Protein AF-0000000075210637 (afdb_homodimer)

Nearest PDB structures (foldseek):
  4dvh-assembly1_B  TM=3.279E-01  e=6.298E+00  Trypanosoma cruzi strain CL Brener

Solvent-accessible surface area (backbone atoms only — not comparable to full-atom values): 8401 Å² total; per-residue (Å²): 95,59,58,78,72,51,52,37,42,59,26,17,50,40,55,54,47,44,52,52,49,10,50,74,69,66,33,62,33,33,50,58,34,39,64,63,48,76,74,54,54,85,89,33,58,39,52,42,51,58,29,40,57,60,65,40,42,30,67,56,46,34,39,68,32,37,64,24,64,70,49,46,49,49,59,62,58,61,78,101,94,59,56,76,71,49,53,37,43,59,26,17,49,39,56,54,47,43,52,52,48,10,52,74,69,68,33,62,34,36,53,58,37,34,66,70,61,59,69,45,53,85,90,32,59,40,44,40,52,59,24,41,57,60,62,40,42,30,66,56,46,33,41,67,32,35,64,24,66,69,48,44,50,49,58,62,57,61,76,102

pLDDT: mean 90.83, std 11.21, range [49.81, 98.62]

Radius of gyration: 14.9 Å; Cα contacts (8 Å, |Δi|>4): 221; chains: 2; bounding box: 24×44×35 Å

Organism: NCBI:txid2021314

Sequence (160 aa):
MKIAKLDMKILGEKAVAMALAAHLAKHKKVSSTAKDYIMPGEDHPEAMFMRDLFALTTEEIIDKWFDGSENADDLIYSKKMKIAKLDMKILGEKAVAMALAAHLAKHKKVSSTAKDYIMPGEDHPEAMFMRDLFALTTEEIIDKWFDGSENADDLIYSKK

Structure (mmCIF, N/CA/C/O backbone):
data_AF-0000000075210637-model_v1
#
loop_
_entity.id
_entity.type
_entity.pdbx_description
1 polymer 'Uncharacterized protein'
#
loop_
_atom_site.group_PDB
_atom_site.id
_atom_site.type_symbol
_atom_site.label_atom_id
_atom_site.label_alt_id
_atom_site.label_comp_id
_atom_site.label_asym_id
_atom_site.label_entity_id
_atom_site.label_seq_id
_atom_site.pdbx_PDB_ins_code
_atom_site.Cartn_x
_atom_site.Cartn_y
_atom_site.Cartn_z
_atom_site.occupancy
_atom_site.B_iso_or_equiv
_atom_site.auth_seq_id
_atom_site.auth_comp_id
_atom_site.auth_asym_id
_atom_site.auth_atom_id
_atom_site.pdbx_PDB_model_num
ATOM 1 N N . MET A 1 1 ? 9.336 -14.039 -11.617 1 92.12 1 MET A N 1
ATOM 2 C CA . MET A 1 1 ? 8.273 -13.211 -11.047 1 92.12 1 MET A CA 1
ATOM 3 C C . MET A 1 1 ? 8.617 -11.727 -11.164 1 92.12 1 MET A C 1
ATOM 5 O O . MET A 1 1 ? 9.773 -11.344 -11 1 92.12 1 MET A O 1
ATOM 9 N N . LYS A 1 2 ? 7.719 -10.875 -11.43 1 93.88 2 LYS A N 1
ATOM 10 C CA . LYS A 1 2 ? 7.953 -9.438 -11.531 1 93.88 2 LYS A CA 1
ATOM 11 C C . LYS A 1 2 ? 8.328 -8.844 -10.172 1 93.88 2 LYS A C 1
ATOM 13 O O . LYS A 1 2 ? 9.094 -7.883 -10.102 1 93.88 2 LYS A O 1
ATOM 18 N N . ILE A 1 3 ? 7.816 -9.555 -9.164 1 96.5 3 ILE A N 1
ATOM 19 C CA . ILE A 1 3 ? 7.992 -9.055 -7.805 1 96.5 3 ILE A CA 1
ATOM 20 C C . ILE A 1 3 ? 9.477 -9.023 -7.457 1 96.5 3 ILE A C 1
ATOM 22 O O . ILE A 1 3 ? 9.922 -8.18 -6.676 1 96.5 3 ILE A O 1
ATOM 26 N N . ALA A 1 4 ? 10.273 -9.906 -8.016 1 95 4 ALA A N 1
ATOM 27 C CA . ALA A 1 4 ? 11.688 -10.055 -7.703 1 95 4 ALA A CA 1
ATOM 28 C C . ALA A 1 4 ? 12.5 -8.875 -8.25 1 95 4 ALA A C 1
ATOM 30 O O . ALA A 1 4 ? 13.633 -8.648 -7.832 1 95 4 ALA A O 1
ATOM 31 N N . LYS A 1 5 ? 11.961 -8.102 -9.117 1 94.88 5 LYS A N 1
ATOM 32 C CA . LYS A 1 5 ? 12.664 -6.996 -9.766 1 94.88 5 LYS A CA 1
ATOM 33 C C . LYS A 1 5 ? 12.453 -5.688 -9.008 1 94.88 5 LYS A C 1
ATOM 35 O O . LYS A 1 5 ? 13.117 -4.688 -9.297 1 94.88 5 LYS A O 1
ATOM 40 N N . LEU A 1 6 ? 11.594 -5.762 -8.07 1 97.19 6 LEU A N 1
ATOM 41 C CA . LEU A 1 6 ? 11.266 -4.523 -7.375 1 97.19 6 LEU A CA 1
ATOM 42 C C . LEU A 1 6 ? 12.328 -4.184 -6.336 1 97.19 6 LEU A C 1
ATOM 44 O O . LEU A 1 6 ? 12.844 -5.07 -5.648 1 97.19 6 LEU A O 1
ATOM 48 N N . ASP A 1 7 ? 12.656 -2.93 -6.312 1 97.69 7 ASP A N 1
ATOM 49 C CA . ASP A 1 7 ? 13.453 -2.393 -5.211 1 97.69 7 ASP A CA 1
ATOM 50 C C . ASP A 1 7 ? 12.57 -2.047 -4.016 1 97.69 7 ASP A C 1
ATOM 52 O O . ASP A 1 7 ? 11.742 -1.132 -4.09 1 97.69 7 ASP A O 1
ATOM 56 N N . MET A 1 8 ? 12.805 -2.719 -2.932 1 98.12 8 MET A N 1
ATOM 57 C CA . MET A 1 8 ? 11.914 -2.607 -1.779 1 98.12 8 MET A CA 1
ATOM 58 C C . MET A 1 8 ? 11.969 -1.204 -1.185 1 98.12 8 MET A C 1
ATOM 60 O O . MET A 1 8 ? 10.969 -0.706 -0.665 1 98.12 8 MET A O 1
ATOM 64 N N . LYS A 1 9 ? 13.156 -0.625 -1.209 1 98.38 9 LYS A N 1
ATOM 65 C CA . LYS A 1 9 ? 13.25 0.747 -0.719 1 98.38 9 LYS A CA 1
ATOM 66 C C . LYS A 1 9 ? 12.422 1.695 -1.581 1 98.38 9 LYS A C 1
ATOM 68 O O . LYS A 1 9 ? 11.656 2.51 -1.059 1 98.38 9 LYS A O 1
ATOM 73 N N . ILE A 1 10 ? 12.523 1.604 -2.867 1 97.19 10 ILE A N 1
ATOM 74 C CA . ILE A 1 10 ? 11.766 2.445 -3.785 1 97.19 10 ILE A CA 1
ATOM 75 C C . ILE A 1 10 ? 10.273 2.156 -3.635 1 97.19 10 ILE A C 1
ATOM 77 O O . ILE A 1 10 ? 9.453 3.074 -3.676 1 97.19 10 ILE A O 1
ATOM 81 N N . LEU A 1 11 ? 9.93 0.939 -3.443 1 97.56 11 LEU A N 1
ATOM 82 C CA . LEU A 1 11 ? 8.531 0.569 -3.248 1 97.56 11 LEU A CA 1
ATOM 83 C C . LEU A 1 11 ? 7.957 1.242 -2.006 1 97.56 11 LEU A C 1
ATOM 85 O O . LEU A 1 11 ? 6.84 1.76 -2.033 1 97.56 11 LEU A O 1
ATOM 89 N N . GLY A 1 12 ? 8.727 1.157 -0.917 1 97.81 12 GLY A N 1
ATOM 90 C CA . GLY A 1 12 ? 8.305 1.874 0.275 1 97.81 12 GLY A CA 1
ATOM 91 C C . GLY A 1 12 ? 8.117 3.361 0.042 1 97.81 12 GLY A C 1
ATOM 92 O O . GLY A 1 12 ? 7.148 3.951 0.521 1 97.81 12 GLY A O 1
ATOM 93 N N . GLU A 1 13 ? 8.984 3.965 -0.729 1 96.38 13 GLU A N 1
ATOM 94 C CA . GLU A 1 13 ? 8.875 5.379 -1.066 1 96.38 13 GLU A CA 1
ATOM 95 C C . GLU A 1 13 ? 7.609 5.656 -1.877 1 96.38 13 GLU A C 1
ATOM 97 O O . GLU A 1 13 ? 6.969 6.695 -1.702 1 96.38 13 GLU A O 1
ATOM 102 N N . LYS A 1 14 ? 7.293 4.773 -2.75 1 94.88 14 LYS A N 1
ATOM 103 C CA . LYS A 1 14 ? 6.082 4.945 -3.549 1 94.88 14 LYS A CA 1
ATOM 104 C C . LYS A 1 14 ? 4.832 4.875 -2.676 1 94.88 14 LYS A C 1
ATOM 106 O O . LYS A 1 14 ? 3.84 5.551 -2.945 1 94.88 14 LYS A O 1
ATOM 111 N N . ALA A 1 15 ? 4.871 4.043 -1.679 1 96.19 15 ALA A N 1
ATOM 112 C CA . ALA A 1 15 ? 3.748 3.971 -0.749 1 96.19 15 ALA A CA 1
ATOM 113 C C . ALA A 1 15 ? 3.508 5.32 -0.078 1 96.19 15 ALA A C 1
ATOM 115 O O . ALA A 1 15 ? 2.371 5.797 -0.021 1 96.19 15 ALA A O 1
ATOM 116 N N . VAL A 1 16 ? 4.566 5.871 0.351 1 96.88 16 VAL A N 1
ATOM 117 C CA . VAL A 1 16 ? 4.469 7.184 0.985 1 96.88 16 VAL A CA 1
ATOM 118 C C . VAL A 1 16 ? 3.99 8.219 -0.032 1 96.88 16 VAL A C 1
ATOM 120 O O . VAL A 1 16 ? 3.115 9.031 0.268 1 96.88 16 VAL A O 1
ATOM 123 N N . ALA A 1 17 ? 4.523 8.164 -1.186 1 94.19 17 ALA A N 1
ATOM 124 C CA . ALA A 1 17 ? 4.176 9.117 -2.242 1 94.19 17 ALA A CA 1
ATOM 125 C C . ALA A 1 17 ? 2.689 9.031 -2.584 1 94.19 17 ALA A C 1
ATOM 127 O O . ALA A 1 17 ? 2.066 10.047 -2.916 1 94.19 17 ALA A O 1
ATOM 128 N N . MET A 1 18 ? 2.121 7.906 -2.439 1 94.06 18 MET A N 1
ATOM 129 C CA . MET A 1 18 ? 0.711 7.73 -2.775 1 94.06 18 MET A CA 1
ATOM 130 C C . MET A 1 18 ? -0.179 8.5 -1.803 1 94.06 18 MET A C 1
ATOM 132 O O . MET A 1 18 ? -1.189 9.078 -2.203 1 94.06 18 MET A O 1
ATOM 136 N N . ALA A 1 19 ? 0.175 8.453 -0.576 1 96 19 ALA A N 1
ATOM 137 C CA . ALA A 1 19 ? -0.575 9.219 0.417 1 96 19 ALA A CA 1
ATOM 138 C C . ALA A 1 19 ? -0.501 10.711 0.128 1 96 19 ALA A C 1
ATOM 140 O O . ALA A 1 19 ? -1.513 11.414 0.19 1 96 19 ALA A O 1
ATOM 141 N N . LEU A 1 20 ? 0.697 11.109 -0.206 1 96.12 20 LEU A N 1
ATOM 142 C CA . LEU A 1 20 ? 0.909 12.523 -0.487 1 96.12 20 LEU A CA 1
ATOM 143 C C . LEU A 1 20 ? 0.199 12.938 -1.771 1 96.12 20 LEU A C 1
ATOM 145 O O . LEU A 1 20 ? -0.369 14.031 -1.85 1 96.12 20 LEU A O 1
ATOM 149 N N . ALA A 1 21 ? 0.224 12.117 -2.74 1 93.5 21 ALA A N 1
ATOM 150 C CA . ALA A 1 21 ? -0.477 12.383 -3.992 1 93.5 21 ALA A CA 1
ATOM 151 C C . ALA A 1 21 ? -1.982 12.492 -3.768 1 93.5 21 ALA A C 1
ATOM 153 O O . ALA A 1 21 ? -2.648 13.336 -4.363 1 93.5 21 ALA A O 1
ATOM 154 N N . ALA A 1 22 ? -2.471 11.648 -2.957 1 95.19 22 ALA A N 1
ATOM 155 C CA . ALA A 1 22 ? -3.895 11.695 -2.633 1 95.19 22 ALA A CA 1
ATOM 156 C C . ALA A 1 22 ? -4.258 13.016 -1.954 1 95.19 22 ALA A C 1
ATOM 158 O O . ALA A 1 22 ? -5.309 13.602 -2.238 1 95.19 22 ALA A O 1
ATOM 159 N N . HIS A 1 23 ? -3.422 13.383 -1.084 1 96.75 23 HIS A N 1
ATOM 160 C CA . HIS A 1 23 ? -3.592 14.664 -0.404 1 96.75 23 HIS A CA 1
ATOM 161 C C . HIS A 1 23 ? -3.594 15.82 -1.397 1 96.75 23 HIS A C 1
ATOM 163 O O . HIS A 1 23 ? -4.48 16.672 -1.356 1 96.75 23 HIS A O 1
ATOM 169 N N . LEU A 1 24 ? -2.672 15.797 -2.273 1 94.38 24 LEU A N 1
ATOM 170 C CA . LEU A 1 24 ? -2.547 16.859 -3.27 1 94.38 24 LEU A CA 1
ATOM 171 C C . LEU A 1 24 ? -3.762 16.875 -4.191 1 94.38 24 LEU A C 1
ATOM 173 O O . LEU A 1 24 ? -4.242 17.953 -4.562 1 94.38 24 LEU A O 1
ATOM 177 N N . ALA A 1 25 ? -4.238 15.766 -4.492 1 93.12 25 ALA A N 1
ATOM 178 C CA . ALA A 1 25 ? -5.367 15.641 -5.41 1 93.12 25 ALA A CA 1
ATOM 179 C C . ALA A 1 25 ? -6.691 15.867 -4.684 1 93.12 25 ALA A C 1
ATOM 181 O O . ALA A 1 25 ? -7.754 15.875 -5.309 1 93.12 25 ALA A O 1
ATOM 182 N N . LYS A 1 26 ? -6.645 15.969 -3.334 1 95.12 26 LYS A N 1
ATOM 183 C CA . LYS A 1 26 ? -7.816 16.172 -2.49 1 95.12 26 LYS A CA 1
ATOM 184 C C . LYS A 1 26 ? -8.789 15 -2.604 1 95.12 26 LYS A C 1
ATOM 186 O O . LYS A 1 26 ? -10.008 15.195 -2.617 1 95.12 26 LYS A O 1
ATOM 191 N N . HIS A 1 27 ? -8.25 13.891 -2.771 1 95.56 27 HIS A N 1
ATOM 192 C CA . HIS A 1 27 ? -9.062 12.68 -2.75 1 95.56 27 HIS A CA 1
ATOM 193 C C . HIS A 1 27 ? -9.328 12.219 -1.319 1 95.56 27 HIS A C 1
ATOM 195 O O . HIS A 1 27 ? -8.43 12.266 -0.474 1 95.56 27 HIS A O 1
ATOM 201 N N . LYS A 1 28 ? -10.469 11.727 -1.062 1 96.5 28 LYS A N 1
ATOM 202 C CA . LYS A 1 28 ? -10.844 11.297 0.281 1 96.5 28 LYS A CA 1
ATOM 203 C C . LYS A 1 28 ? -10.102 10.031 0.687 1 96.5 28 LYS A C 1
ATOM 205 O O . LYS A 1 28 ? -9.781 9.836 1.862 1 96.5 28 LYS A O 1
ATOM 210 N N . LYS A 1 29 ? -9.93 9.18 -0.391 1 95.44 29 LYS A N 1
ATOM 211 C CA . LYS A 1 29 ? -9.242 7.914 -0.143 1 95.44 29 LYS A CA 1
ATOM 212 C C . LYS A 1 29 ? -8.07 7.73 -1.107 1 95.44 29 LYS A C 1
ATOM 214 O O . LYS A 1 29 ? -8.156 8.125 -2.271 1 95.44 29 LYS A O 1
ATOM 219 N N . VAL A 1 30 ? -7.066 7.078 -0.649 1 94.44 30 VAL A N 1
ATOM 220 C CA . VAL A 1 30 ? -5.891 6.797 -1.467 1 94.44 30 VAL A CA 1
ATOM 221 C C . VAL A 1 30 ? -6.289 5.961 -2.678 1 94.44 30 VAL A C 1
ATOM 223 O O . VAL A 1 30 ? -5.73 6.125 -3.766 1 94.44 30 VAL A O 1
ATOM 226 N N . SER A 1 31 ? -7.262 5.113 -2.523 1 92.25 31 SER A N 1
ATO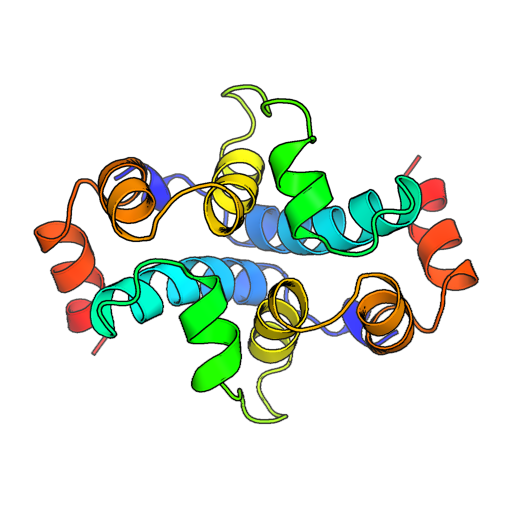M 227 C CA . SER A 1 31 ? -7.703 4.238 -3.604 1 92.25 31 SER A CA 1
ATOM 228 C C . SER A 1 31 ? -8.211 5.043 -4.797 1 92.25 31 SER A C 1
ATOM 230 O O . SER A 1 31 ? -8.086 4.609 -5.941 1 92.25 31 SER A O 1
ATOM 232 N N . SER A 1 32 ? -8.773 6.16 -4.523 1 91.5 32 SER A N 1
ATOM 233 C CA . SER A 1 32 ? -9.25 7.016 -5.609 1 91.5 32 SER A CA 1
ATOM 234 C C . SER A 1 32 ? -8.086 7.527 -6.453 1 91.5 32 SER A C 1
ATOM 236 O O . SER A 1 32 ? -8.203 7.637 -7.676 1 91.5 32 SER A O 1
ATOM 238 N N . THR A 1 33 ? -7.047 7.863 -5.82 1 88.38 33 THR A N 1
ATOM 239 C CA . THR A 1 33 ? -5.832 8.305 -6.5 1 88.38 33 THR A CA 1
ATOM 240 C C . THR A 1 33 ? -5.219 7.156 -7.301 1 88.38 33 THR A C 1
ATOM 242 O O . THR A 1 33 ? -4.746 7.359 -8.422 1 88.38 33 THR A O 1
ATOM 245 N N . ALA A 1 34 ? -5.168 6 -6.707 1 85.12 34 ALA A N 1
ATOM 246 C CA . ALA A 1 34 ? -4.605 4.832 -7.375 1 85.12 34 ALA A CA 1
ATOM 247 C C . ALA A 1 34 ? -5.344 4.531 -8.672 1 85.12 34 ALA A C 1
ATOM 249 O O . ALA A 1 34 ? -4.727 4.148 -9.672 1 85.12 34 ALA A O 1
ATOM 250 N N . LYS A 1 35 ? -6.57 4.727 -8.633 1 78.31 35 LYS A N 1
ATOM 251 C CA . LYS A 1 35 ? -7.387 4.453 -9.812 1 78.31 35 LYS A CA 1
ATOM 252 C C . LYS A 1 35 ? -7.199 5.531 -10.875 1 78.31 35 LYS A C 1
ATOM 254 O O . LYS A 1 35 ? -7.266 5.25 -12.07 1 78.31 35 LYS A O 1
ATOM 259 N N . ASP A 1 36 ? -7.039 6.734 -10.289 1 70.06 36 ASP A N 1
ATOM 260 C CA . ASP A 1 36 ? -6.945 7.879 -11.195 1 70.06 36 ASP A CA 1
ATOM 261 C C . ASP A 1 36 ? -5.516 8.062 -11.695 1 70.06 36 ASP A C 1
ATOM 263 O O . ASP A 1 36 ? -5.277 8.797 -12.656 1 70.06 36 ASP A O 1
ATOM 267 N N . TYR A 1 37 ? -4.633 7.891 -10.797 1 58.66 37 TYR A N 1
ATOM 268 C CA . TYR A 1 37 ? -3.248 8.125 -11.188 1 58.66 37 TYR A CA 1
ATOM 269 C C . TYR A 1 37 ? -2.904 7.367 -12.469 1 58.66 37 TYR A C 1
ATOM 271 O O . TYR A 1 37 ? -3.461 6.301 -12.734 1 58.66 37 TYR A O 1
ATOM 279 N N . ILE A 1 38 ? -2.012 8.273 -13.273 1 53.47 38 ILE A N 1
ATOM 280 C CA . ILE A 1 38 ? -1.407 7.926 -14.555 1 53.47 38 ILE A CA 1
ATOM 281 C C . ILE A 1 38 ? -0.712 6.57 -14.445 1 53.47 38 ILE A C 1
ATOM 283 O O . ILE A 1 38 ? -0.211 6.211 -13.375 1 53.47 38 ILE A O 1
ATOM 287 N N . MET A 1 39 ? -1.092 5.703 -15.18 1 62.88 39 MET A N 1
ATOM 288 C CA . MET A 1 39 ? -0.438 4.449 -15.547 1 62.88 39 MET A CA 1
ATOM 289 C C . MET A 1 39 ? 1.078 4.609 -15.562 1 62.88 39 MET A C 1
ATOM 291 O O . MET A 1 39 ? 1.655 5.027 -16.562 1 62.88 39 MET A O 1
ATOM 295 N N . PRO A 1 40 ? 1.512 4.613 -14.219 1 63.75 40 PRO A N 1
ATOM 296 C CA . PRO A 1 40 ? 2.973 4.676 -14.312 1 63.75 40 PRO A CA 1
ATOM 297 C C . PRO A 1 40 ? 3.52 3.914 -15.523 1 63.75 40 PRO A C 1
ATOM 299 O O . PRO A 1 40 ? 2.939 2.91 -15.938 1 63.75 40 PRO A O 1
ATOM 302 N N . GLY A 1 41 ? 4.297 4.594 -16.188 1 66.06 41 GLY A N 1
ATOM 303 C CA . GLY A 1 41 ? 4.945 3.885 -17.281 1 66.06 41 GLY A CA 1
ATOM 304 C C . GLY A 1 41 ? 5.629 2.605 -16.828 1 66.06 41 GLY A C 1
ATOM 305 O O . GLY A 1 41 ? 5.816 2.381 -15.633 1 66.06 41 GLY A O 1
ATOM 306 N N . GLU A 1 42 ? 5.82 1.765 -17.672 1 68.69 42 GLU A N 1
ATOM 307 C CA . GLU A 1 42 ? 6.438 0.462 -17.438 1 68.69 42 GLU A CA 1
ATOM 308 C C . GLU A 1 42 ? 7.801 0.608 -16.766 1 68.69 42 GLU A C 1
ATOM 310 O O . GLU A 1 42 ? 8.289 -0.325 -16.125 1 68.69 42 GLU A O 1
ATOM 315 N N . ASP A 1 43 ? 8.281 1.821 -16.812 1 81.62 43 ASP A N 1
ATOM 316 C CA . ASP A 1 43 ? 9.617 2.059 -16.266 1 81.62 43 ASP A CA 1
ATOM 317 C C . ASP A 1 43 ? 9.555 2.375 -14.781 1 81.62 43 ASP A C 1
ATOM 319 O O . ASP A 1 43 ? 10.586 2.602 -14.141 1 81.62 43 ASP A O 1
ATOM 323 N N . HIS A 1 44 ? 8.43 2.199 -14.219 1 89.12 44 HIS A N 1
ATOM 324 C CA . HIS A 1 44 ? 8.258 2.432 -12.789 1 89.12 44 HIS A CA 1
ATOM 325 C C . HIS A 1 44 ? 7.512 1.278 -12.133 1 89.12 44 HIS A C 1
ATOM 327 O O . HIS A 1 44 ? 6.395 1.457 -11.641 1 89.12 44 HIS A O 1
ATOM 333 N N . PRO A 1 45 ? 8.156 0.154 -12.125 1 94 45 PRO A N 1
ATOM 334 C CA . PRO A 1 45 ? 7.449 -1.043 -11.664 1 94 45 PRO A CA 1
ATOM 335 C C . PRO A 1 45 ? 6.98 -0.933 -10.219 1 94 45 PRO A C 1
ATOM 337 O O . PRO A 1 45 ? 5.926 -1.467 -9.859 1 94 45 PRO A O 1
ATOM 340 N N . GLU A 1 46 ? 7.738 -0.223 -9.391 1 95.62 46 GLU A N 1
ATOM 341 C CA . GLU A 1 46 ? 7.328 -0.074 -7.996 1 95.62 46 GLU A CA 1
ATOM 342 C C . GLU A 1 46 ? 6.023 0.714 -7.891 1 95.62 46 GLU A C 1
ATOM 344 O O . GLU A 1 46 ? 5.137 0.352 -7.117 1 95.62 46 GLU A O 1
ATOM 349 N N . ALA A 1 47 ? 5.953 1.736 -8.68 1 93.38 47 ALA A N 1
ATOM 350 C CA . ALA A 1 47 ? 4.719 2.518 -8.695 1 93.38 47 ALA A CA 1
ATOM 351 C C . ALA A 1 47 ? 3.551 1.689 -9.227 1 93.38 47 ALA A C 1
ATOM 353 O O . ALA A 1 47 ? 2.426 1.805 -8.734 1 93.38 47 ALA A O 1
ATOM 354 N N . MET A 1 48 ? 3.814 0.902 -10.203 1 93.25 48 MET A N 1
ATOM 355 C CA . MET A 1 48 ? 2.773 0.051 -10.773 1 93.25 48 MET A CA 1
ATOM 356 C C . MET A 1 48 ? 2.266 -0.952 -9.742 1 93.25 48 MET A C 1
ATOM 358 O O . MET A 1 48 ? 1.061 -1.183 -9.633 1 93.25 48 MET A O 1
ATOM 362 N N . PHE A 1 49 ? 3.193 -1.545 -8.992 1 94.88 49 PHE A N 1
ATOM 363 C CA . PHE A 1 49 ? 2.783 -2.502 -7.977 1 94.88 49 PHE A CA 1
ATOM 364 C C . PHE A 1 49 ? 1.913 -1.828 -6.922 1 94.88 49 PHE A C 1
ATOM 366 O O . PHE A 1 49 ? 0.876 -2.367 -6.527 1 94.88 49 PHE A O 1
ATOM 373 N N . MET A 1 50 ? 2.322 -0.687 -6.508 1 94.88 50 MET A N 1
ATOM 374 C CA . MET A 1 50 ? 1.55 0.039 -5.504 1 94.88 50 MET A CA 1
ATOM 375 C C . MET A 1 50 ? 0.141 0.332 -6.008 1 94.88 50 MET A C 1
ATOM 377 O O . MET A 1 50 ? -0.835 0.145 -5.281 1 94.88 50 MET A O 1
ATOM 381 N N . ARG A 1 51 ? 0.058 0.822 -7.176 1 93.62 51 ARG A N 1
ATOM 382 C CA . ARG A 1 51 ? -1.255 1.071 -7.762 1 93.62 51 ARG A CA 1
ATOM 383 C C . ARG A 1 51 ? -2.096 -0.201 -7.785 1 93.62 51 ARG A C 1
ATOM 385 O O . ARG A 1 51 ? -3.281 -0.175 -7.449 1 93.62 51 ARG A O 1
ATOM 392 N N . ASP A 1 52 ? -1.52 -1.255 -8.242 1 94.19 52 ASP A N 1
ATOM 393 C CA . ASP A 1 52 ? -2.24 -2.514 -8.414 1 94.19 52 ASP A CA 1
ATOM 394 C C . ASP A 1 52 ? -2.805 -3.008 -7.086 1 94.19 52 ASP A C 1
ATOM 396 O O . ASP A 1 52 ? -3.873 -3.621 -7.051 1 94.19 52 ASP A O 1
ATOM 400 N N . LEU A 1 53 ? -2.137 -2.74 -5.93 1 95.25 53 LEU A N 1
ATOM 401 C CA . LEU A 1 53 ? -2.627 -3.133 -4.613 1 95.25 53 LEU A CA 1
ATOM 402 C C . LEU A 1 53 ? -4.008 -2.545 -4.348 1 95.25 53 LEU A C 1
ATOM 404 O O . LEU A 1 53 ? -4.793 -3.113 -3.588 1 95.25 53 LEU A O 1
ATOM 408 N N . PHE A 1 54 ? -4.293 -1.471 -5.02 1 94 54 PHE A N 1
ATOM 409 C CA . PHE A 1 54 ? -5.547 -0.768 -4.785 1 94 54 PHE A CA 1
ATOM 410 C C . PHE A 1 54 ? -6.543 -1.058 -5.902 1 94 54 PHE A C 1
ATOM 412 O O . PHE A 1 54 ? -7.758 -0.999 -5.688 1 94 54 PHE A O 1
ATOM 419 N N . ALA A 1 55 ? -6.023 -1.324 -7.074 1 91.88 55 ALA A N 1
ATOM 420 C CA . ALA A 1 55 ? -6.871 -1.267 -8.258 1 91.88 55 ALA A CA 1
ATOM 421 C C . ALA A 1 55 ? -7.297 -2.664 -8.703 1 91.88 55 ALA A C 1
ATOM 423 O O . ALA A 1 55 ? -8.336 -2.83 -9.344 1 91.88 55 ALA A O 1
ATOM 424 N N . LEU A 1 56 ? -6.492 -3.613 -8.414 1 94.31 56 LEU A N 1
ATOM 425 C CA . LEU A 1 56 ? -6.766 -4.957 -8.922 1 94.31 56 LEU A CA 1
ATOM 426 C C . LEU A 1 56 ? -7.305 -5.852 -7.812 1 94.31 56 LEU A C 1
ATOM 428 O O . LEU A 1 56 ? -7.207 -5.516 -6.633 1 94.31 56 LEU A O 1
ATOM 432 N N . THR A 1 57 ? -7.879 -7 -8.203 1 96.94 57 THR A N 1
ATOM 433 C CA . THR A 1 57 ? -8.227 -8.047 -7.25 1 96.94 57 THR A CA 1
ATOM 434 C C . THR A 1 57 ? -6.977 -8.773 -6.766 1 96.94 57 THR A C 1
ATOM 436 O O . THR A 1 57 ? -5.926 -8.711 -7.406 1 96.94 57 THR A O 1
ATOM 439 N N . THR A 1 58 ? -7.117 -9.469 -5.656 1 97.81 58 THR A N 1
ATOM 440 C CA . THR A 1 58 ? -6 -10.25 -5.129 1 97.81 58 THR A CA 1
ATOM 441 C C . THR A 1 58 ? -5.52 -11.266 -6.156 1 97.81 58 THR A C 1
ATOM 443 O O . THR A 1 58 ? -4.312 -11.414 -6.375 1 97.81 58 THR A O 1
ATOM 446 N N . GLU A 1 59 ? -6.41 -11.914 -6.824 1 98.31 59 GLU A N 1
ATOM 447 C CA . GLU A 1 59 ? -6.059 -12.914 -7.832 1 98.31 59 GLU A CA 1
ATOM 448 C C . GLU A 1 59 ? -5.277 -12.289 -8.977 1 98.31 59 GLU A C 1
ATOM 450 O O . GLU A 1 59 ? -4.27 -12.836 -9.422 1 98.31 59 GLU A O 1
ATOM 455 N N . GLU A 1 60 ? -5.73 -11.172 -9.453 1 98.25 60 GLU A N 1
ATOM 456 C CA . GLU A 1 60 ? -5.051 -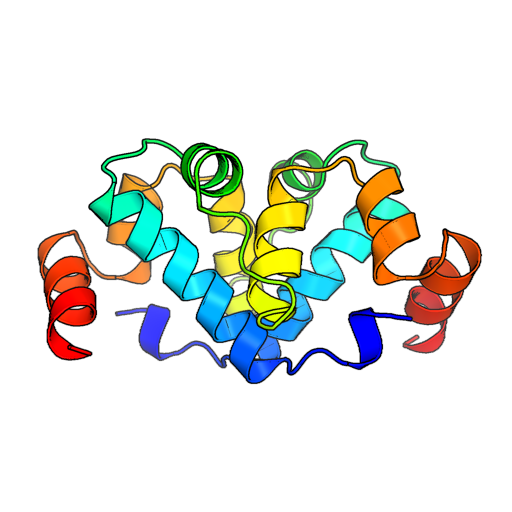10.469 -10.539 1 98.25 60 GLU A CA 1
ATOM 457 C C . GLU A 1 60 ? -3.645 -10.039 -10.125 1 98.25 60 GLU A C 1
ATOM 459 O O . GLU A 1 60 ? -2.709 -10.109 -10.922 1 98.25 60 GLU A O 1
ATOM 464 N N . ILE A 1 61 ? -3.479 -9.586 -8.938 1 97.88 61 ILE A N 1
ATOM 465 C CA . ILE A 1 61 ? -2.172 -9.195 -8.422 1 97.88 61 ILE A CA 1
ATOM 466 C C . ILE A 1 61 ? -1.245 -10.406 -8.391 1 97.88 61 ILE A C 1
ATOM 468 O O . ILE A 1 61 ? -0.103 -10.336 -8.852 1 97.88 61 ILE A O 1
ATOM 472 N N . ILE A 1 62 ? -1.701 -11.508 -7.898 1 98.56 62 ILE A N 1
ATOM 473 C CA . ILE A 1 62 ? -0.915 -12.727 -7.754 1 98.56 62 ILE A CA 1
ATOM 474 C C . ILE A 1 62 ? -0.487 -13.234 -9.133 1 98.56 62 ILE A C 1
ATOM 476 O O . ILE A 1 62 ? 0.672 -13.602 -9.328 1 98.56 62 ILE A O 1
ATOM 480 N N . ASP A 1 63 ? -1.39 -13.211 -10.016 1 98.62 63 ASP A N 1
ATOM 481 C CA . ASP A 1 63 ? -1.062 -13.648 -11.367 1 98.62 63 ASP A CA 1
ATOM 482 C C . ASP A 1 63 ? -0.039 -12.711 -12.016 1 98.62 63 ASP A C 1
ATOM 484 O O . ASP A 1 63 ? 0.941 -13.164 -12.602 1 98.62 63 ASP A O 1
ATOM 488 N N . LYS A 1 64 ? -0.243 -11.453 -11.859 1 97.19 64 LYS A N 1
ATOM 489 C CA . LYS A 1 64 ? 0.566 -10.453 -12.539 1 97.19 64 LYS A CA 1
ATOM 490 C C . LYS A 1 64 ? 1.967 -10.375 -11.938 1 97.19 64 LYS A C 1
ATOM 492 O O . LYS A 1 64 ? 2.953 -10.258 -12.672 1 97.19 64 LYS A O 1
ATOM 497 N N . TRP A 1 65 ? 2.117 -10.469 -10.672 1 98 65 TRP A N 1
ATOM 498 C CA . TRP A 1 65 ? 3.377 -10.102 -10.031 1 98 65 TRP A CA 1
ATOM 499 C C . TRP A 1 65 ? 4.098 -11.336 -9.5 1 98 65 TRP A C 1
ATOM 501 O O . TRP A 1 65 ? 5.32 -11.328 -9.344 1 98 65 TRP A O 1
ATOM 511 N N . PHE A 1 66 ? 3.352 -12.391 -9.266 1 98.19 66 PHE A N 1
ATOM 512 C CA . PHE A 1 66 ? 3.953 -13.547 -8.617 1 98.19 66 PHE A CA 1
ATOM 513 C C . PHE A 1 66 ? 3.906 -14.766 -9.531 1 98.19 66 PHE A C 1
ATOM 515 O O . PHE A 1 66 ? 4.34 -15.852 -9.141 1 98.19 66 PHE A O 1
ATOM 522 N N . ASP A 1 67 ? 3.291 -14.602 -10.688 1 98 67 ASP A N 1
ATOM 523 C CA . ASP A 1 67 ? 3.188 -15.648 -11.695 1 98 67 ASP A CA 1
ATOM 524 C C . ASP A 1 67 ? 2.27 -16.781 -11.227 1 98 67 ASP A C 1
ATOM 526 O O . ASP A 1 67 ? 2.564 -17.953 -11.445 1 98 67 ASP A O 1
ATOM 530 N N . GLY A 1 68 ? 1.274 -16.375 -10.438 1 97.94 68 GLY A N 1
ATOM 531 C CA . GLY A 1 68 ? 0.239 -17.344 -10.094 1 97.94 68 GLY A CA 1
ATOM 532 C C . GLY A 1 68 ? 0.299 -17.781 -8.641 1 97.94 68 GLY A C 1
ATOM 533 O O . GLY A 1 68 ? 1.269 -17.484 -7.938 1 97.94 68 GLY A O 1
ATOM 534 N N . SER A 1 69 ? -0.689 -18.5 -8.234 1 97.38 69 SER A N 1
ATOM 535 C CA . SER A 1 69 ? -0.933 -18.875 -6.848 1 97.38 69 SER A CA 1
ATOM 536 C C . SER A 1 69 ? 0.143 -19.828 -6.34 1 97.38 69 SER A C 1
ATOM 538 O O . SER A 1 69 ? 0.561 -19.75 -5.184 1 97.38 69 SER A O 1
ATOM 540 N N . GLU A 1 70 ? 0.582 -20.734 -7.125 1 96.88 70 GLU A N 1
ATOM 541 C CA . GLU A 1 70 ? 1.581 -21.719 -6.699 1 96.88 70 GLU A CA 1
ATOM 542 C C . GLU A 1 70 ? 2.881 -21.031 -6.289 1 96.88 70 GLU A C 1
ATOM 544 O O . GLU A 1 70 ? 3.453 -21.344 -5.242 1 96.88 70 GLU A O 1
ATOM 549 N N . ASN A 1 71 ? 3.244 -20.141 -7.113 1 96.81 71 ASN A N 1
ATOM 550 C CA . ASN A 1 71 ? 4.469 -19.406 -6.812 1 96.81 71 ASN A CA 1
ATOM 551 C C . ASN A 1 71 ? 4.309 -18.531 -5.566 1 96.81 71 ASN A C 1
ATOM 553 O O . ASN A 1 71 ? 5.234 -18.422 -4.758 1 96.81 71 ASN A O 1
ATOM 557 N N . ALA A 1 72 ? 3.182 -17.922 -5.445 1 97.12 72 ALA A N 1
ATOM 558 C CA . ALA A 1 72 ? 2.896 -17.125 -4.254 1 97.12 72 ALA A CA 1
ATOM 559 C C . ALA A 1 72 ? 2.928 -18 -2.998 1 97.12 72 ALA A C 1
ATOM 561 O O . ALA A 1 72 ? 3.523 -17.609 -1.988 1 97.12 72 ALA A O 1
ATOM 562 N N . ASP A 1 73 ? 2.359 -19.156 -3.057 1 95.94 73 ASP A N 1
ATOM 563 C CA . ASP A 1 73 ? 2.361 -20.094 -1.937 1 95.94 73 ASP A CA 1
ATOM 564 C C . ASP A 1 73 ? 3.785 -20.5 -1.561 1 95.94 73 ASP A C 1
ATOM 566 O O . ASP A 1 73 ? 4.129 -20.547 -0.378 1 95.94 73 ASP A O 1
ATOM 570 N N . ASP A 1 74 ? 4.562 -20.75 -2.477 1 94.81 74 ASP A N 1
ATOM 571 C CA . ASP A 1 74 ? 5.953 -21.141 -2.238 1 94.81 74 ASP A CA 1
ATOM 572 C C . ASP A 1 74 ? 6.707 -20.031 -1.502 1 94.81 74 ASP A C 1
ATOM 574 O O . ASP A 1 74 ? 7.5 -20.312 -0.601 1 94.81 74 ASP A O 1
ATOM 578 N N . LEU A 1 75 ? 6.484 -18.828 -1.923 1 92.25 75 LEU A N 1
ATOM 579 C CA . LEU A 1 75 ? 7.137 -17.688 -1.293 1 92.25 75 LEU A CA 1
ATOM 580 C C . LEU A 1 75 ? 6.703 -17.547 0.163 1 92.25 75 LEU A C 1
ATOM 582 O O . LEU A 1 75 ? 7.512 -17.203 1.025 1 92.25 75 LEU A O 1
ATOM 586 N N . ILE A 1 76 ? 5.434 -17.797 0.423 1 91.12 76 ILE A N 1
ATOM 587 C CA . ILE A 1 76 ? 4.875 -17.656 1.766 1 91.12 76 ILE A CA 1
ATOM 588 C C . ILE A 1 76 ? 5.434 -18.766 2.666 1 91.12 76 ILE A C 1
ATOM 590 O O . ILE A 1 76 ? 5.824 -18.5 3.807 1 91.12 76 ILE A O 1
ATOM 594 N N . TYR A 1 77 ? 5.574 -19.844 2.191 1 88.12 77 TYR A N 1
ATOM 595 C CA . TYR A 1 77 ? 5.934 -20.984 3.029 1 88.12 77 TYR A CA 1
ATOM 596 C C . TYR A 1 77 ? 7.441 -21.188 3.045 1 88.12 77 TYR A C 1
ATOM 598 O O . TYR A 1 77 ? 7.969 -21.891 3.918 1 88.12 77 TYR A O 1
ATOM 606 N N . SER A 1 78 ? 8.125 -20.625 2.139 1 81.88 78 SER A N 1
ATOM 607 C CA . SER A 1 78 ? 9.586 -20.719 2.158 1 81.88 78 SER A CA 1
ATOM 608 C C . SER A 1 78 ? 10.18 -19.797 3.211 1 81.88 78 SER A C 1
ATOM 610 O O . SER A 1 78 ? 11.312 -20.016 3.664 1 81.88 78 SER A O 1
ATOM 612 N N . LYS A 1 79 ? 9.625 -18.766 3.512 1 61.97 79 LYS A N 1
ATOM 613 C CA . LYS A 1 79 ? 10.125 -17.859 4.539 1 61.97 79 LYS A CA 1
ATOM 614 C C . LYS A 1 79 ? 9.836 -18.391 5.938 1 61.97 79 LYS A C 1
ATOM 616 O O . LYS A 1 79 ? 10.211 -17.766 6.934 1 61.97 79 LYS A O 1
ATOM 621 N N . LYS A 1 80 ? 9.133 -19.484 6.098 1 49.81 80 LYS A N 1
ATOM 622 C CA . LYS A 1 80 ? 8.969 -20.109 7.402 1 49.81 80 LYS A CA 1
ATOM 623 C C . LYS A 1 80 ? 10.117 -21.078 7.695 1 49.81 80 LYS A C 1
ATOM 625 O O . LYS A 1 80 ? 10.656 -21.703 6.777 1 49.81 80 LYS A O 1
ATOM 630 N N . MET B 1 1 ? 7.371 14.016 12.609 1 91.94 1 MET B N 1
ATOM 631 C CA . MET B 1 1 ? 6.422 13.211 11.844 1 91.94 1 MET B CA 1
ATOM 632 C C . MET B 1 1 ? 6.695 11.719 12.031 1 91.94 1 MET B C 1
ATOM 634 O O . MET B 1 1 ? 7.852 11.305 12.094 1 91.94 1 MET B O 1
ATOM 638 N N . LYS B 1 2 ? 5.73 10.914 12.109 1 94 2 LYS B N 1
ATOM 639 C CA . LYS B 1 2 ? 5.895 9.469 12.258 1 94 2 LYS B CA 1
ATOM 640 C C . LYS B 1 2 ? 6.5 8.852 11 1 94 2 LYS B C 1
ATOM 642 O O . LYS B 1 2 ? 7.234 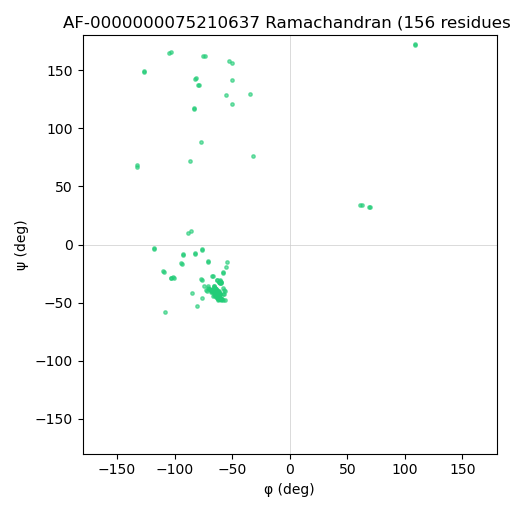7.867 11.078 1 94 2 LYS B 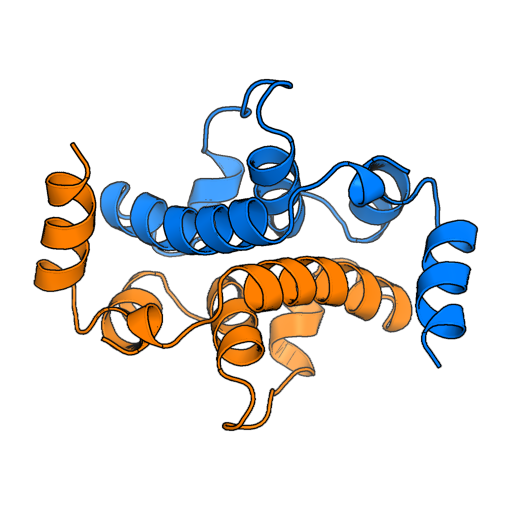O 1
ATOM 647 N N . ILE B 1 3 ? 6.223 9.555 9.914 1 96.56 3 ILE B N 1
ATOM 648 C CA . ILE B 1 3 ? 6.645 9.039 8.617 1 96.56 3 ILE B CA 1
ATOM 649 C C . ILE B 1 3 ? 8.172 8.953 8.562 1 96.56 3 ILE B C 1
ATOM 651 O O . ILE B 1 3 ? 8.727 8.078 7.891 1 96.56 3 ILE B O 1
ATOM 655 N N . ALA B 1 4 ? 8.859 9.812 9.258 1 94.88 4 ALA B N 1
ATOM 656 C CA . ALA B 1 4 ? 10.32 9.898 9.227 1 94.88 4 ALA B CA 1
ATOM 657 C C . ALA B 1 4 ? 10.961 8.703 9.922 1 94.88 4 ALA B C 1
ATOM 659 O O . ALA B 1 4 ? 12.148 8.43 9.734 1 94.88 4 ALA B O 1
ATOM 660 N N . LYS B 1 5 ? 10.242 7.957 10.664 1 94.94 5 LYS B N 1
ATOM 661 C CA . LYS B 1 5 ? 10.766 6.84 11.445 1 94.94 5 LYS B CA 1
ATOM 662 C C . LYS B 1 5 ? 10.672 5.531 10.664 1 94.94 5 LYS B C 1
ATOM 664 O O . LYS B 1 5 ? 11.227 4.512 11.07 1 94.94 5 LYS B O 1
ATOM 669 N N . LEU B 1 6 ? 10.016 5.613 9.594 1 97.19 6 LEU B N 1
ATOM 670 C CA . LEU B 1 6 ? 9.789 4.387 8.836 1 97.19 6 LEU B CA 1
ATOM 671 C C . LEU B 1 6 ? 11.031 4 8.039 1 97.19 6 LEU B C 1
ATOM 673 O O . LEU B 1 6 ? 11.695 4.867 7.465 1 97.19 6 LEU B O 1
ATOM 677 N N . ASP B 1 7 ? 11.312 2.744 8.078 1 97.69 7 ASP B N 1
ATOM 678 C CA . ASP B 1 7 ? 12.289 2.176 7.156 1 97.69 7 ASP B CA 1
ATOM 679 C C . ASP B 1 7 ? 11.648 1.854 5.809 1 97.69 7 ASP B C 1
ATOM 681 O O . ASP B 1 7 ? 10.805 0.965 5.715 1 97.69 7 ASP B O 1
ATOM 685 N N . MET B 1 8 ? 12.102 2.508 4.797 1 98.12 8 MET B N 1
ATOM 686 C CA . MET B 1 8 ? 11.461 2.422 3.49 1 98.12 8 MET B CA 1
ATOM 687 C C . MET B 1 8 ? 11.586 1.018 2.912 1 98.12 8 MET B C 1
ATOM 689 O O . MET B 1 8 ? 10.695 0.551 2.199 1 98.12 8 MET B O 1
ATOM 693 N N . LYS B 1 9 ? 12.734 0.399 3.152 1 98.31 9 LYS B N 1
ATOM 694 C CA . LYS B 1 9 ? 12.875 -0.977 2.686 1 98.31 9 LYS B CA 1
ATOM 695 C C . LYS B 1 9 ? 11.867 -1.896 3.367 1 98.31 9 LYS B C 1
ATOM 697 O O . LYS B 1 9 ? 11.195 -2.691 2.705 1 98.31 9 LYS B O 1
ATOM 702 N N . ILE B 1 10 ? 11.719 -1.791 4.641 1 96.94 10 ILE B N 1
ATOM 703 C CA . ILE B 1 10 ? 10.773 -2.604 5.391 1 96.94 10 ILE B CA 1
ATOM 704 C C . ILE B 1 10 ? 9.344 -2.27 4.953 1 96.94 10 ILE B C 1
ATOM 706 O O . ILE B 1 10 ? 8.5 -3.16 4.828 1 96.94 10 ILE B O 1
ATOM 710 N N . LEU B 1 11 ? 9.094 -1.053 4.703 1 97.44 11 LEU B N 1
ATOM 711 C CA . LEU B 1 11 ? 7.773 -0.641 4.238 1 97.44 11 LEU B CA 1
ATOM 712 C C . LEU B 1 11 ? 7.438 -1.299 2.902 1 97.44 11 LEU B C 1
ATOM 714 O O . LEU B 1 11 ? 6.32 -1.785 2.707 1 97.44 11 LEU B O 1
ATOM 718 N N . GLY B 1 12 ? 8.406 -1.238 1.988 1 97.69 12 GLY B N 1
ATOM 719 C CA . GLY B 1 12 ? 8.203 -1.945 0.733 1 97.69 12 GLY B CA 1
ATOM 720 C C . GLY B 1 12 ? 7.922 -3.424 0.92 1 97.69 12 GLY B C 1
ATOM 721 O O . GLY B 1 12 ? 7.043 -3.982 0.26 1 97.69 12 GLY B O 1
ATOM 722 N N . GLU B 1 13 ? 8.602 -4.051 1.835 1 96.06 13 GLU B N 1
ATOM 723 C CA . GLU B 1 13 ? 8.383 -5.461 2.139 1 96.06 13 GLU B CA 1
ATOM 724 C C . GLU B 1 13 ? 6.98 -5.695 2.686 1 96.06 13 GLU B C 1
ATOM 726 O O . GLU B 1 13 ? 6.355 -6.715 2.387 1 96.06 13 GLU B O 1
ATOM 731 N N . LYS B 1 14 ? 6.52 -4.809 3.475 1 94.94 14 LYS B N 1
ATOM 732 C CA . LYS B 1 14 ? 5.168 -4.941 4.016 1 94.94 14 LYS B CA 1
ATOM 733 C C . LYS B 1 14 ? 4.121 -4.832 2.912 1 94.94 14 LYS B C 1
ATOM 735 O O . LYS B 1 14 ? 3.072 -5.473 2.977 1 94.94 14 LYS B O 1
ATOM 740 N N . ALA B 1 15 ? 4.383 -3.996 1.957 1 95.94 15 ALA B N 1
ATOM 741 C CA . ALA B 1 15 ? 3.467 -3.891 0.823 1 95.94 15 ALA B CA 1
ATOM 742 C C . ALA B 1 15 ? 3.318 -5.23 0.112 1 95.94 15 ALA B C 1
ATOM 744 O O . ALA B 1 15 ? 2.201 -5.672 -0.167 1 95.94 15 ALA B O 1
ATOM 745 N N . VAL B 1 16 ? 4.426 -5.824 -0.113 1 96.62 16 VAL B N 1
ATOM 746 C CA . VAL B 1 16 ? 4.414 -7.133 -0.76 1 96.62 16 VAL B CA 1
ATOM 747 C C . VAL B 1 16 ? 3.709 -8.148 0.138 1 96.62 16 VAL B C 1
ATOM 749 O O . VAL B 1 16 ? 2.883 -8.93 -0.332 1 96.62 16 VAL B O 1
ATOM 752 N N . ALA B 1 17 ? 3.998 -8.109 1.372 1 93.88 17 ALA B N 1
ATOM 753 C CA . ALA B 1 17 ? 3.42 -9.039 2.336 1 93.88 17 ALA B CA 1
ATOM 754 C C . ALA B 1 17 ? 1.9 -8.914 2.381 1 93.88 17 ALA B C 1
ATOM 756 O O . ALA B 1 17 ? 1.193 -9.898 2.592 1 93.88 17 ALA B O 1
ATOM 757 N N . MET B 1 18 ? 1.408 -7.773 2.145 1 93.75 18 MET B N 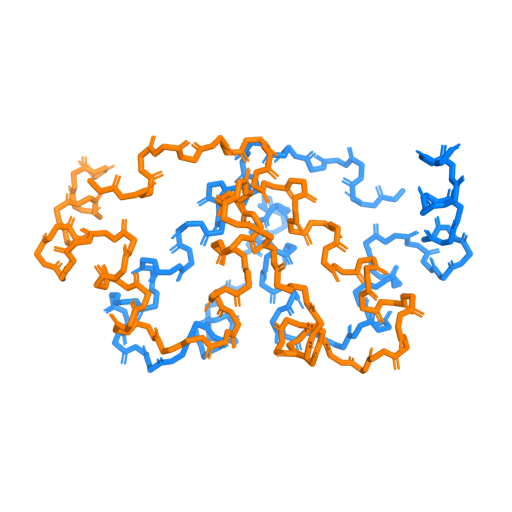1
ATOM 758 C CA . MET B 1 18 ? -0.034 -7.555 2.197 1 93.75 18 MET B CA 1
ATOM 759 C C . MET B 1 18 ? -0.74 -8.297 1.07 1 93.75 18 MET B C 1
ATOM 761 O O . MET B 1 18 ? -1.823 -8.852 1.269 1 93.75 18 MET B O 1
ATOM 765 N N . ALA B 1 19 ? -0.153 -8.258 -0.077 1 95.62 19 ALA B N 1
ATOM 766 C CA . ALA B 1 19 ? -0.721 -9.008 -1.199 1 95.62 19 ALA B CA 1
ATOM 767 C C . ALA B 1 19 ? -0.754 -10.5 -0.904 1 95.62 19 ALA B C 1
ATOM 769 O O . ALA B 1 19 ? -1.758 -11.172 -1.164 1 95.62 19 ALA B O 1
ATOM 770 N N . LEU B 1 20 ? 0.357 -10.93 -0.341 1 95.5 20 LEU B N 1
ATOM 771 C CA . LEU B 1 20 ? 0.466 -12.352 -0.029 1 95.5 20 LEU B CA 1
ATOM 772 C C . LEU B 1 20 ? -0.496 -12.742 1.09 1 95.5 20 LEU B C 1
ATOM 774 O O . LEU B 1 20 ? -1.102 -13.812 1.051 1 95.5 20 LEU B O 1
ATOM 778 N N . ALA B 1 21 ? -0.65 -11.922 2.051 1 93.31 21 ALA B N 1
ATOM 779 C CA . ALA B 1 21 ? -1.592 -12.172 3.141 1 93.31 21 ALA B CA 1
ATOM 780 C C . ALA B 1 21 ? -3.027 -12.227 2.623 1 93.31 21 ALA B C 1
ATOM 782 O O . ALA B 1 21 ? -3.822 -13.055 3.072 1 93.31 21 ALA B O 1
ATOM 783 N N . ALA B 1 22 ? -3.332 -11.375 1.742 1 94.81 22 ALA B N 1
ATOM 784 C CA . ALA B 1 22 ? -4.664 -11.375 1.148 1 94.81 22 ALA B CA 1
ATOM 785 C C . ALA B 1 22 ? -4.93 -12.68 0.401 1 94.81 22 ALA B C 1
ATOM 787 O O . ALA B 1 22 ? -6.031 -13.234 0.471 1 94.81 22 ALA B O 1
ATOM 788 N N . HIS B 1 23 ? -3.92 -13.078 -0.31 1 96.44 23 HIS B N 1
ATOM 789 C CA . HIS B 1 23 ? -3.994 -14.352 -1.021 1 96.44 23 HIS B CA 1
ATOM 790 C C . HIS B 1 23 ? -4.23 -15.508 -0.057 1 96.44 23 HIS B C 1
ATOM 792 O O . HIS B 1 23 ? -5.117 -16.328 -0.278 1 96.44 23 HIS B O 1
ATOM 798 N N . LEU B 1 24 ? -3.496 -15.508 0.98 1 93.69 24 LEU B N 1
ATOM 799 C CA . LEU B 1 24 ? -3.604 -16.578 1.971 1 93.69 24 LEU B CA 1
ATOM 800 C C . LEU B 1 24 ? -4.977 -16.562 2.633 1 93.69 24 LEU B C 1
ATOM 802 O O . LEU B 1 24 ? -5.555 -17.625 2.893 1 93.69 24 LEU B O 1
ATOM 806 N N . ALA B 1 25 ? -5.484 -15.438 2.854 1 92.94 25 ALA B N 1
ATOM 807 C CA . ALA B 1 25 ? -6.77 -15.273 3.527 1 92.94 25 ALA B CA 1
ATOM 808 C C . ALA B 1 25 ? -7.93 -15.453 2.551 1 92.94 25 ALA B C 1
ATOM 810 O O . ALA B 1 25 ? -9.094 -15.43 2.949 1 92.94 25 ALA B O 1
ATOM 811 N N . LYS B 1 26 ? -7.629 -15.578 1.246 1 94.81 26 LYS B N 1
ATOM 812 C CA . LYS B 1 26 ? -8.617 -15.742 0.186 1 94.81 26 LYS B CA 1
ATOM 813 C C . LYS B 1 26 ? -9.555 -14.539 0.115 1 94.81 26 LYS B C 1
ATOM 815 O O . LYS B 1 26 ? -10.758 -14.695 -0.112 1 94.81 26 LYS B O 1
ATOM 820 N N . HIS B 1 27 ? -9.023 -13.453 0.397 1 95.06 27 HIS B N 1
ATOM 821 C CA . HIS B 1 27 ? -9.781 -12.219 0.226 1 95.06 27 HIS B CA 1
ATOM 822 C C . HIS B 1 27 ? -9.75 -11.75 -1.225 1 95.06 27 HIS B C 1
ATOM 824 O O . HIS B 1 27 ? -8.711 -11.828 -1.884 1 95.06 27 HIS B O 1
ATOM 830 N N . LYS B 1 28 ? -10.789 -11.219 -1.691 1 96.44 28 LYS B N 1
ATOM 831 C CA . LYS B 1 28 ? -10.883 -10.766 -3.078 1 96.44 28 LYS B CA 1
ATOM 832 C C . LYS B 1 28 ? -10.031 -9.531 -3.32 1 96.44 28 LYS B C 1
ATOM 834 O O . LYS B 1 28 ? -9.477 -9.352 -4.406 1 96.44 28 LYS B O 1
ATOM 839 N N . LYS B 1 29 ? -10.055 -8.68 -2.232 1 95.19 29 LYS B N 1
ATOM 840 C CA . LYS B 1 29 ? -9.281 -7.449 -2.332 1 95.19 29 LYS B CA 1
ATOM 841 C C . LYS B 1 29 ? -8.328 -7.297 -1.148 1 95.19 29 LYS B C 1
ATOM 843 O O . LYS B 1 29 ? -8.648 -7.703 -0.029 1 95.19 29 LYS B O 1
ATOM 848 N N . VAL B 1 30 ? -7.234 -6.672 -1.396 1 94.38 30 VAL B N 1
ATOM 849 C CA . VAL B 1 30 ? -6.242 -6.43 -0.356 1 94.38 30 VAL B CA 1
ATOM 850 C C . VAL B 1 30 ? -6.855 -5.586 0.759 1 94.38 30 VAL B C 1
ATOM 852 O O . VAL B 1 30 ? -6.531 -5.77 1.935 1 94.38 30 VAL B O 1
ATOM 855 N N . SER B 1 31 ? -7.758 -4.711 0.418 1 92.25 31 SER B N 1
ATOM 856 C CA . SER B 1 31 ? -8.383 -3.82 1.395 1 92.25 31 SER B CA 1
ATOM 857 C C . SER B 1 31 ? -9.133 -4.609 2.461 1 92.25 31 SER B C 1
ATOM 859 O O . SER B 1 31 ? -9.219 -4.18 3.613 1 92.25 31 SER B O 1
ATOM 861 N N . SER B 1 32 ? -9.672 -5.707 2.115 1 91.25 32 SER B N 1
ATOM 862 C CA . SER B 1 32 ? -10.367 -6.543 3.088 1 91.25 32 SER B CA 1
ATOM 863 C C . SER B 1 32 ? -9.414 -7.074 4.148 1 91.25 32 SER B C 1
ATOM 865 O O . SER B 1 32 ? -9.773 -7.176 5.324 1 91.25 32 SER B O 1
ATOM 867 N N . THR B 1 33 ? -8.258 -7.441 3.748 1 88.12 33 THR B N 1
ATOM 868 C CA . THR B 1 33 ? -7.215 -7.902 4.66 1 88.12 33 THR B CA 1
ATOM 869 C C . THR B 1 33 ? -6.758 -6.773 5.574 1 88.12 33 THR B C 1
ATOM 871 O O . THR B 1 33 ? -6.551 -6.984 6.773 1 88.12 33 THR B O 1
ATOM 874 N N . ALA B 1 34 ? -6.57 -5.609 5.031 1 84.56 34 ALA B N 1
ATOM 875 C CA . ALA B 1 34 ? -6.113 -4.453 5.801 1 84.56 34 ALA B CA 1
ATOM 876 C C . ALA B 1 34 ? -7.117 -4.09 6.895 1 84.56 34 ALA B C 1
ATOM 878 O O . ALA B 1 34 ? -6.727 -3.727 8.008 1 84.56 34 ALA B O 1
ATOM 879 N N . LYS B 1 35 ? -8.336 -4.16 6.637 1 77.19 35 LYS B N 1
ATOM 880 C CA . LYS B 1 35 ? -9.383 -3.785 7.582 1 77.19 35 LYS B CA 1
ATOM 881 C C . LYS B 1 35 ? -9.562 -4.855 8.656 1 77.19 35 LYS B C 1
ATOM 883 O O . LYS B 1 35 ? -9.805 -4.535 9.82 1 77.19 35 LYS B O 1
ATOM 888 N N . ASP B 1 36 ? -9.617 -6.023 8.258 1 67.38 36 ASP B N 1
ATOM 889 C CA . ASP B 1 36 ? -9.961 -7.105 9.172 1 67.38 36 ASP B CA 1
ATOM 890 C C . ASP B 1 36 ? -8.758 -7.527 10.008 1 67.38 36 ASP B C 1
ATOM 892 O O . ASP B 1 36 ? -8.922 -8.008 11.133 1 67.38 36 ASP B O 1
ATOM 896 N N . TYR B 1 37 ? -7.723 -7.812 9.453 1 58.12 37 TYR B N 1
ATOM 897 C CA . TYR B 1 37 ? -6.793 -8.695 10.156 1 58.12 37 TYR B CA 1
ATOM 898 C C . TYR B 1 37 ? -5.57 -7.918 10.633 1 58.12 37 TYR B C 1
ATOM 900 O O . TYR B 1 37 ? -5.102 -8.125 11.758 1 58.12 37 TYR B O 1
ATOM 908 N N . ILE B 1 38 ? -4.773 -7.25 9.844 1 56.03 38 ILE B N 1
ATOM 909 C CA . ILE B 1 38 ? -3.375 -7.09 10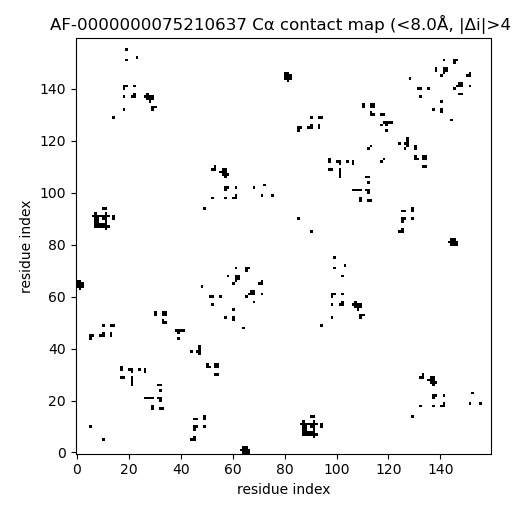.227 1 56.03 38 ILE B CA 1
ATOM 910 C C . ILE B 1 38 ? -3.225 -5.867 11.133 1 56.03 38 ILE B C 1
ATOM 912 O O . ILE B 1 38 ? -3.211 -4.73 10.648 1 56.03 38 ILE B O 1
ATOM 916 N N . MET B 1 39 ? -3.748 -6.109 12.375 1 63.03 39 MET B N 1
ATOM 917 C CA . MET B 1 39 ? -3.342 -5.004 13.242 1 63.03 39 MET B CA 1
ATOM 918 C C . MET B 1 39 ? -1.888 -5.16 13.672 1 63.03 39 MET B C 1
ATOM 920 O O . MET B 1 39 ? -1.58 -5.953 14.562 1 63.03 39 MET B O 1
ATOM 924 N N . PRO B 1 40 ? -1.199 -4.598 12.789 1 64.69 40 PRO B N 1
ATOM 925 C CA . PRO B 1 40 ? 0.191 -4.668 13.25 1 64.69 40 PRO B CA 1
ATOM 926 C C . PRO B 1 40 ? 0.388 -4.059 14.633 1 64.69 40 PRO B C 1
ATOM 928 O O . PRO B 1 40 ? -0.33 -3.129 15.008 1 64.69 40 PRO B O 1
ATOM 931 N N . GLY B 1 41 ? 0.996 -4.84 15.414 1 66.81 41 GLY B N 1
ATOM 932 C CA . GLY B 1 41 ? 1.35 -4.234 16.688 1 66.81 41 GLY B CA 1
ATOM 933 C C . GLY B 1 41 ? 2.055 -2.9 16.547 1 66.81 41 GLY B C 1
ATOM 934 O O . GLY B 1 41 ? 2.535 -2.562 15.461 1 66.81 41 GLY B O 1
ATOM 935 N N . GLU B 1 42 ? 1.977 -2.119 17.516 1 68.19 42 GLU B N 1
ATOM 936 C CA . GLU B 1 42 ? 2.584 -0.792 17.531 1 68.19 42 GLU B CA 1
ATOM 937 C C . GLU B 1 42 ? 4.078 -0.862 17.234 1 68.19 42 GLU B C 1
ATOM 939 O O . GLU B 1 42 ? 4.668 0.114 16.766 1 68.19 42 GLU B O 1
ATOM 944 N N . ASP B 1 43 ? 4.582 -2.012 17.406 1 81.25 43 ASP B N 1
ATOM 945 C CA . ASP B 1 43 ? 6.016 -2.184 17.188 1 81.25 43 ASP B CA 1
ATOM 946 C C . ASP B 1 43 ? 6.324 -2.449 15.719 1 81.25 43 ASP B C 1
ATOM 948 O O . ASP B 1 43 ? 7.484 -2.662 15.352 1 81.25 43 ASP B O 1
ATOM 952 N N . HIS B 1 44 ? 5.387 -2.268 14.906 1 89.5 44 HIS B N 1
ATOM 953 C CA . HIS B 1 44 ? 5.559 -2.459 13.477 1 89.5 44 HIS B CA 1
ATOM 954 C C . HIS B 1 44 ? 4.992 -1.28 12.688 1 89.5 44 HIS B C 1
ATOM 956 O O . HIS B 1 44 ? 3.998 -1.425 11.977 1 89.5 44 HIS B O 1
ATOM 962 N N . PRO B 1 45 ? 5.664 -0.163 12.844 1 93.88 45 PRO B N 1
ATOM 963 C CA . PRO B 1 45 ? 5.102 1.057 12.258 1 93.88 45 PRO B CA 1
ATOM 964 C C . PRO B 1 45 ? 4.918 0.955 10.742 1 93.88 45 PRO B C 1
ATOM 966 O O . PRO B 1 45 ? 3.971 1.523 10.195 1 93.88 45 PRO B O 1
ATOM 969 N N . GLU B 1 46 ? 5.797 0.225 10.086 1 95.88 46 GLU B N 1
ATOM 970 C CA . GLU B 1 46 ? 5.656 0.079 8.641 1 95.88 46 GLU B CA 1
ATOM 971 C C . GLU B 1 46 ? 4.375 -0.671 8.281 1 95.88 46 GLU B C 1
ATOM 973 O O . GLU B 1 46 ? 3.664 -0.286 7.352 1 95.88 46 GLU B O 1
ATOM 978 N N . ALA B 1 47 ? 4.129 -1.689 9.031 1 93.31 47 ALA B N 1
ATOM 979 C CA . ALA B 1 47 ? 2.893 -2.438 8.812 1 93.31 47 ALA B CA 1
ATOM 980 C C . ALA B 1 47 ? 1.668 -1.574 9.109 1 93.31 47 ALA B C 1
ATOM 982 O O . ALA B 1 47 ? 0.654 -1.664 8.414 1 93.31 47 ALA B O 1
ATOM 983 N N . MET B 1 48 ? 1.759 -0.791 10.109 1 93.38 48 MET B N 1
ATOM 984 C CA . MET B 1 48 ? 0.654 0.094 10.469 1 93.38 48 MET B CA 1
ATOM 985 C C . MET B 1 48 ? 0.389 1.109 9.359 1 93.38 48 MET B C 1
ATOM 987 O O . MET B 1 48 ? -0.765 1.375 9.016 1 93.38 48 MET B O 1
ATOM 991 N N . PHE B 1 49 ? 1.455 1.674 8.812 1 95.06 49 PHE B N 1
ATOM 992 C CA . PHE B 1 49 ? 1.28 2.637 7.734 1 95.06 49 PHE B CA 1
ATOM 993 C C . PHE B 1 49 ? 0.612 1.983 6.531 1 95.06 49 PHE B C 1
ATOM 995 O O . PHE B 1 49 ? -0.309 2.551 5.941 1 95.06 49 PHE B O 1
ATOM 1002 N N . MET B 1 50 ? 1.064 0.83 6.215 1 94.88 50 MET B N 1
ATOM 1003 C CA . MET B 1 50 ? 0.48 0.118 5.082 1 94.88 50 MET B CA 1
ATOM 1004 C C . MET B 1 50 ? -1.009 -0.129 5.305 1 94.88 50 MET B C 1
ATOM 1006 O O . MET B 1 50 ? -1.818 0.079 4.398 1 94.88 50 MET B O 1
ATOM 1010 N N . ARG B 1 51 ? -1.335 -0.593 6.453 1 93.69 51 ARG B N 1
ATOM 1011 C CA . ARG B 1 51 ? -2.744 -0.798 6.773 1 93.69 51 ARG B CA 1
ATOM 1012 C C . ARG B 1 51 ? -3.531 0.501 6.637 1 93.69 51 ARG B C 1
ATOM 1014 O O . ARG B 1 51 ? -4.629 0.512 6.078 1 93.69 51 ARG B O 1
ATOM 1021 N N . ASP B 1 52 ? -3.021 1.523 7.195 1 94.25 52 ASP B N 1
ATOM 1022 C CA . ASP B 1 52 ? -3.715 2.807 7.223 1 94.25 52 ASP B CA 1
ATOM 1023 C C . ASP B 1 52 ? -3.994 3.312 5.812 1 94.25 52 ASP B C 1
ATOM 1025 O O . ASP B 1 52 ? -5.016 3.961 5.566 1 94.25 52 ASP B O 1
ATOM 1029 N N . LEU B 1 53 ? -3.123 3.021 4.793 1 95.38 53 LEU B N 1
ATOM 1030 C CA . LEU B 1 53 ? -3.334 3.422 3.406 1 95.38 53 LEU B CA 1
ATOM 1031 C C . LEU B 1 53 ? -4.656 2.875 2.875 1 95.38 53 LEU B C 1
ATOM 1033 O O . LEU B 1 53 ? -5.262 3.465 1.979 1 95.38 53 LEU B O 1
ATOM 1037 N N . PHE B 1 54 ? -5.105 1.815 3.49 1 93.94 54 PHE B N 1
ATOM 1038 C CA . PHE B 1 54 ? -6.316 1.156 3.018 1 93.94 54 PHE B CA 1
ATOM 1039 C C . PHE B 1 54 ? -7.5 1.492 3.918 1 93.94 54 PHE B C 1
ATOM 1041 O O . PHE B 1 54 ? -8.648 1.474 3.473 1 93.94 54 PHE B O 1
ATOM 1048 N N . ALA B 1 55 ? -7.215 1.752 5.176 1 91.81 55 ALA B N 1
ATOM 1049 C CA . ALA B 1 55 ? -8.281 1.743 6.172 1 91.81 55 ALA B CA 1
ATOM 1050 C C . ALA B 1 55 ? -8.734 3.162 6.508 1 91.81 55 ALA B C 1
ATOM 1052 O O . ALA B 1 55 ? -9.875 3.379 6.906 1 91.81 55 ALA B O 1
ATOM 1053 N N . LEU B 1 56 ? -7.852 4.059 6.387 1 94.38 56 LEU B N 1
ATOM 1054 C CA . LEU B 1 56 ? -8.156 5.418 6.824 1 94.38 56 LEU B CA 1
ATOM 1055 C C . LEU B 1 56 ? -8.445 6.32 5.629 1 94.38 56 LEU B C 1
ATOM 1057 O O . LEU B 1 56 ? -8.141 5.969 4.488 1 94.38 56 LEU B O 1
ATOM 1061 N N . THR B 1 57 ? -9.023 7.512 5.898 1 97.06 57 THR B N 1
ATOM 1062 C CA . THR B 1 57 ? -9.141 8.562 4.895 1 97.06 57 THR B CA 1
ATOM 1063 C C . THR B 1 57 ? -7.797 9.242 4.66 1 97.06 57 THR B C 1
ATOM 1065 O O . THR B 1 57 ? -6.895 9.156 5.496 1 97.06 57 THR B O 1
ATOM 1068 N N . THR B 1 58 ? -7.707 9.922 3.545 1 97.88 58 THR B N 1
ATOM 1069 C CA . THR B 1 58 ? -6.488 10.664 3.246 1 97.88 58 THR B CA 1
ATOM 1070 C C . THR B 1 58 ? -6.184 11.672 4.352 1 97.88 58 THR B C 1
ATOM 1072 O O . THR B 1 58 ? -5.039 11.781 4.801 1 97.88 58 THR B O 1
ATOM 1075 N N . GLU B 1 59 ? -7.16 12.359 4.824 1 98.38 59 GLU B N 1
ATOM 1076 C CA . GLU B 1 59 ? -6.984 13.352 5.883 1 98.38 59 GLU B CA 1
ATOM 1077 C C . GLU B 1 59 ? -6.461 12.703 7.164 1 98.38 59 GLU B C 1
ATOM 1079 O O . GLU B 1 59 ? -5.543 13.227 7.797 1 98.38 59 GLU B O 1
ATOM 1084 N N . GLU B 1 60 ? -7.043 11.602 7.551 1 98.31 60 GLU B N 1
ATOM 1085 C CA . GLU B 1 60 ? -6.613 10.883 8.75 1 98.31 60 GLU B CA 1
ATOM 1086 C C . GLU B 1 60 ? -5.168 10.414 8.617 1 98.31 60 GLU B C 1
ATOM 1088 O O . GLU B 1 60 ? -4.406 10.461 9.586 1 98.31 60 GLU B O 1
ATOM 1093 N N . ILE B 1 61 ? -4.777 9.938 7.484 1 98 61 ILE B N 1
ATOM 1094 C CA . ILE B 1 61 ? -3.408 9.5 7.234 1 98 61 ILE B CA 1
ATOM 1095 C C . ILE B 1 61 ? -2.455 10.688 7.391 1 98 61 ILE B C 1
ATOM 1097 O O . ILE B 1 61 ? -1.431 10.578 8.07 1 98 61 ILE B O 1
ATOM 1101 N N . ILE B 1 62 ? -2.775 11.805 6.797 1 98.62 62 ILE B N 1
ATOM 1102 C CA . ILE B 1 62 ? -1.938 13 6.809 1 98.62 62 ILE B CA 1
ATOM 1103 C C . ILE B 1 62 ? -1.772 13.5 8.242 1 98.62 62 ILE B C 1
ATOM 1105 O O . ILE B 1 62 ? -0.664 13.828 8.664 1 98.62 62 ILE B O 1
ATOM 1109 N N . ASP B 1 63 ? -2.828 13.516 8.938 1 98.62 63 ASP B N 1
ATOM 1110 C CA . ASP B 1 63 ? -2.758 13.945 10.336 1 98.62 63 ASP B CA 1
ATOM 1111 C C . ASP B 1 63 ? -1.907 12.992 11.164 1 98.62 63 ASP B C 1
ATOM 1113 O O . ASP B 1 63 ? -1.046 13.422 11.93 1 98.62 63 ASP B O 1
ATOM 1117 N N . LYS B 1 64 ? -2.133 11.727 10.969 1 97.38 64 LYS B N 1
ATOM 1118 C CA . LYS B 1 64 ? -1.505 10.703 11.797 1 97.38 64 LYS B CA 1
ATOM 1119 C C . LYS B 1 64 ? -0.017 10.578 11.484 1 97.38 64 LYS B C 1
ATOM 1121 O O . LYS B 1 64 ? 0.805 10.438 12.391 1 97.38 64 LYS B O 1
ATOM 1126 N N . TRP B 1 65 ? 0.378 10.656 10.273 1 98.12 65 TRP B N 1
ATOM 1127 C CA . TRP B 1 65 ? 1.726 10.25 9.891 1 98.12 65 TRP B CA 1
ATOM 1128 C C . TRP B 1 65 ? 2.576 11.461 9.523 1 98.12 65 TRP B C 1
ATOM 1130 O O . TRP B 1 65 ? 3.805 11.406 9.602 1 98.12 65 TRP B O 1
ATOM 1140 N N . PHE B 1 66 ? 1.927 12.539 9.141 1 98.25 66 PHE B N 1
ATOM 1141 C CA . PHE B 1 66 ? 2.682 13.672 8.617 1 98.25 66 PHE B CA 1
ATOM 1142 C C . PHE B 1 66 ? 2.494 14.898 9.508 1 98.25 66 PHE B C 1
ATOM 1144 O O . PHE B 1 66 ? 3.029 15.969 9.211 1 98.25 66 PHE B O 1
ATOM 1151 N N . ASP B 1 67 ? 1.657 14.75 10.516 1 98 67 ASP B N 1
ATOM 1152 C CA . ASP B 1 67 ? 1.393 15.805 11.484 1 98 67 ASP B CA 1
ATOM 1153 C C . ASP B 1 67 ? 0.617 16.953 10.844 1 98 67 ASP B C 1
ATOM 1155 O O . ASP B 1 67 ? 0.899 18.125 11.109 1 98 67 ASP B O 1
ATOM 1159 N N . GLY B 1 68 ? -0.225 16.594 9.883 1 97.94 68 GLY B N 1
ATOM 1160 C CA . GLY B 1 68 ? -1.145 17.578 9.336 1 97.94 68 GLY B CA 1
ATOM 1161 C C . GLY B 1 68 ? -0.786 18 7.926 1 97.94 68 GLY B C 1
ATOM 1162 O O . GLY B 1 68 ? 0.298 17.688 7.43 1 97.94 68 GLY B O 1
ATOM 1163 N N . SER B 1 69 ? -1.654 18.75 7.332 1 97.31 69 SER B N 1
ATOM 1164 C CA . SER B 1 69 ? -1.605 19.141 5.926 1 97.31 69 SER B CA 1
ATOM 1165 C C . SER B 1 69 ? -0.424 20.062 5.645 1 97.31 69 SER B C 1
ATOM 1167 O O . SER B 1 69 ? 0.214 19.969 4.594 1 97.31 69 SER B O 1
ATOM 1169 N N . GLU B 1 70 ? -0.126 20.969 6.504 1 96.81 70 GLU B N 1
ATOM 1170 C CA . GLU B 1 70 ? 0.967 21.906 6.285 1 96.81 70 GLU B CA 1
ATOM 1171 C C . GLU B 1 70 ? 2.303 21.172 6.145 1 96.81 70 GLU B C 1
ATOM 1173 O O . GLU B 1 70 ? 3.086 21.484 5.242 1 96.81 70 GLU B O 1
ATOM 1178 N N . ASN B 1 71 ? 2.471 20.281 7.02 1 96.75 71 ASN B N 1
ATOM 1179 C CA . ASN B 1 71 ? 3.707 19.5 6.973 1 96.75 71 ASN B CA 1
ATOM 1180 C C . ASN B 1 71 ? 3.779 18.641 5.719 1 96.75 71 ASN B C 1
ATOM 1182 O O . ASN B 1 71 ? 4.844 18.5 5.117 1 96.75 71 ASN B O 1
ATOM 1186 N N . ALA B 1 72 ? 2.682 18.062 5.379 1 97.12 72 ALA B N 1
ATOM 1187 C CA . ALA B 1 72 ? 2.623 17.266 4.156 1 97.12 72 ALA B CA 1
ATOM 1188 C C . ALA B 1 72 ? 2.932 18.109 2.93 1 97.12 72 ALA B C 1
ATOM 1190 O O . ALA B 1 72 ? 3.713 17.703 2.064 1 97.12 72 ALA B O 1
ATOM 1191 N N . ASP B 1 73 ? 2.387 19.312 2.859 1 95.88 73 ASP B N 1
ATOM 1192 C CA . ASP B 1 73 ? 2.645 20.234 1.764 1 95.88 73 ASP B CA 1
ATOM 1193 C C . ASP B 1 73 ? 4.125 20.594 1.685 1 95.88 73 ASP B C 1
ATOM 1195 O O . ASP B 1 73 ? 4.707 20.625 0.597 1 95.88 73 ASP B O 1
ATOM 1199 N N . ASP B 1 74 ? 4.711 20.828 2.734 1 94.56 74 ASP B N 1
ATOM 1200 C CA . ASP B 1 74 ? 6.129 21.172 2.783 1 94.56 74 ASP B CA 1
ATOM 1201 C C . ASP B 1 74 ? 6.984 20.047 2.215 1 94.56 74 ASP B C 1
ATOM 1203 O O . ASP B 1 74 ? 7.957 20.297 1.496 1 94.56 74 ASP B O 1
ATOM 1207 N N . LEU B 1 75 ? 6.633 18.859 2.582 1 92.06 75 LEU B N 1
ATOM 1208 C CA . LEU B 1 75 ? 7.367 17.703 2.1 1 92.06 75 LEU B CA 1
ATOM 1209 C C . LEU B 1 75 ? 7.23 17.562 0.586 1 92.06 75 LEU B C 1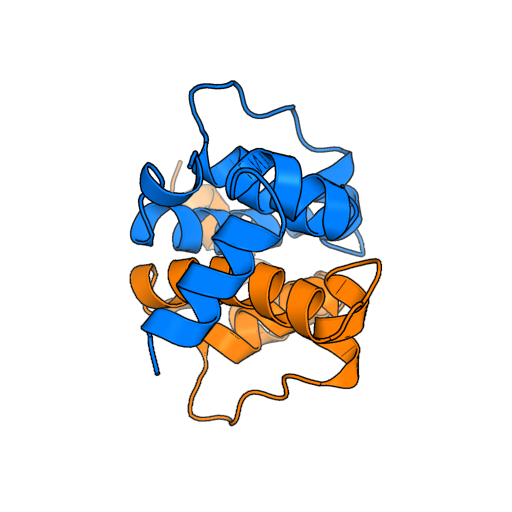
ATOM 1211 O O . LEU B 1 75 ? 8.188 17.188 -0.096 1 92.06 75 LEU B O 1
ATOM 1215 N N . ILE B 1 76 ? 6.059 17.828 0.073 1 91.19 76 ILE B N 1
ATOM 1216 C CA . ILE B 1 76 ? 5.781 17.703 -1.354 1 91.19 76 ILE B CA 1
ATOM 1217 C C . ILE B 1 76 ? 6.535 18.781 -2.127 1 91.19 76 ILE B C 1
ATOM 1219 O O . ILE B 1 76 ? 7.145 18.5 -3.162 1 91.19 76 ILE B O 1
ATOM 1223 N N . TYR B 1 77 ? 6.617 19.859 -1.634 1 87.81 77 TYR B N 1
ATOM 1224 C CA . TYR B 1 77 ? 7.172 20.984 -2.381 1 87.81 77 TYR B CA 1
ATOM 1225 C C . TYR B 1 77 ? 8.656 21.156 -2.094 1 87.81 77 TYR B C 1
ATOM 1227 O O . TYR B 1 77 ? 9.367 21.828 -2.84 1 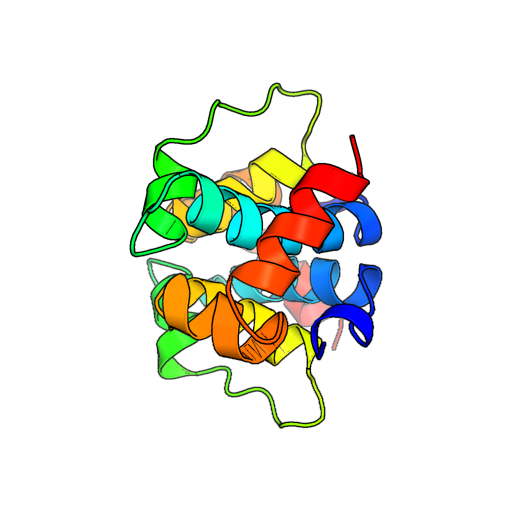87.81 77 TYR B O 1
ATOM 1235 N N . SER B 1 78 ? 9.125 20.562 -1.063 1 81.31 78 SER B N 1
ATOM 1236 C CA . SER B 1 78 ? 10.562 20.625 -0.792 1 81.31 78 SER B CA 1
ATOM 1237 C C . SER B 1 78 ? 11.328 19.672 -1.702 1 81.31 78 SER B C 1
ATOM 1239 O O . SER B 1 78 ? 12.531 19.844 -1.921 1 81.31 78 SER B O 1
ATOM 1241 N N . LYS B 1 79 ? 10.82 18.672 -2.094 1 62.12 79 LYS B N 1
ATOM 1242 C CA . LYS B 1 79 ? 11.484 17.734 -2.998 1 62.12 79 LYS B CA 1
ATOM 1243 C C . LYS B 1 79 ? 11.492 18.266 -4.43 1 62.12 79 LYS B C 1
ATOM 1245 O O . LYS B 1 79 ? 12.047 17.625 -5.328 1 62.12 79 LYS B O 1
ATOM 1250 N N . LYS B 1 80 ? 10.883 19.375 -4.719 1 49.91 80 LYS B N 1
ATOM 1251 C CA . LYS B 1 80 ? 11.008 19.984 -6.031 1 49.91 80 LYS B CA 1
ATOM 1252 C C . LYS B 1 80 ? 12.227 20.906 -6.09 1 49.91 80 LYS B C 1
ATOM 1254 O O . LYS B 1 80 ? 12.594 21.531 -5.086 1 49.91 80 LYS B O 1
#

Foldseek 3Di:
DQQVVDDVVVLVVLLVVLVVQCVVVVHPDSLVCLVVDDPPDPVCVSNNLNSCVNVDDPQVSCCVRQVGDVSVVCVVVVVD/DQQVVDDVVVLVVLLVVLVVVCVVVVHPDSLVCLPPDCPDDPVCVSNVLNSCVNVDDPQVSCCVRQVGDVSVVCVVVVVD

Secondary structure (DSSP, 8-state):
-GGGG--HHHHHHHHHHHHHHHHHHT-SSHHHHHHHS----TT-HHHHHHHHHHHS-HHHHHHHHHSSHHHHHHHHHHT-/-GGGG--HHHHHHHHHHHHHHHHHTT-SSHHHHHHHT----TT-HHHHHHHHHHHS-HHHHHHHHHSSHHHHHHHHHHT-